Protein AF-A0A2G1YRC7-F1 (afdb_monomer)

Solvent-accessible surface area (backbone atoms only — not comparable to full-atom values): 5429 Å² total; per-residue (Å²): 144,71,70,73,66,58,58,57,58,55,55,55,56,55,58,58,53,53,60,52,52,54,52,53,53,50,52,53,51,52,54,49,50,49,50,49,54,57,56,73,67,48,58,88,80,44,89,84,55,61,59,70,60,50,50,53,52,43,54,55,49,34,74,78,41,75,86,42,65,68,60,50,52,53,45,54,52,49,52,52,50,52,53,50,54,55,51,58,68,72,76,111

Mean predicted aligned error: 11.84 Å

Structure (mmCIF, N/CA/C/O backbone):
data_AF-A0A2G1YRC7-F1
#
_entry.id   AF-A0A2G1YRC7-F1
#
loop_
_atom_site.group_PDB
_atom_site.id
_atom_site.type_symbol
_atom_site.label_atom_id
_atom_site.label_alt_id
_atom_site.label_comp_id
_atom_site.label_asym_id
_atom_site.label_entity_id
_atom_site.label_seq_id
_atom_site.pdbx_PDB_ins_code
_atom_site.Cartn_x
_atom_site.Cartn_y
_atom_site.Cartn_z
_atom_site.occupancy
_atom_site.B_iso_or_equiv
_atom_site.auth_seq_id
_atom_site.auth_comp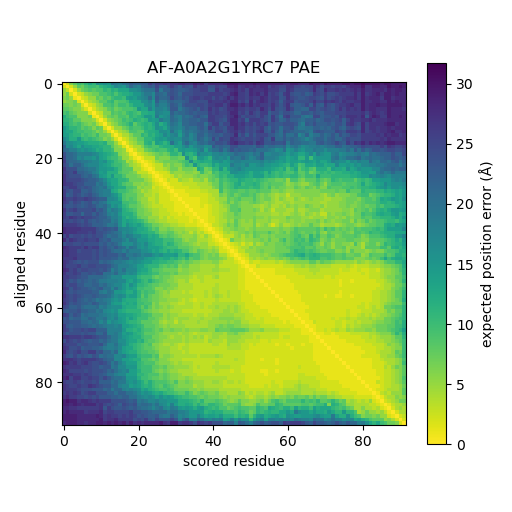_id
_atom_site.auth_asym_id
_atom_site.auth_atom_id
_atom_site.pdbx_PDB_model_num
ATOM 1 N N . MET A 1 1 ? 24.904 -7.737 -54.967 1.00 52.69 1 MET A N 1
ATOM 2 C CA . MET A 1 1 ? 25.137 -7.145 -53.629 1.00 52.69 1 MET A CA 1
ATOM 3 C C . MET A 1 1 ? 23.876 -6.447 -53.098 1.00 52.69 1 MET A C 1
ATOM 5 O O . MET A 1 1 ? 23.802 -5.231 -53.121 1.00 52.69 1 MET A O 1
ATOM 9 N N . ARG A 1 2 ? 22.842 -7.190 -52.673 1.00 51.66 2 ARG A N 1
ATOM 10 C CA . ARG A 1 2 ? 21.593 -6.609 -52.111 1.00 51.66 2 ARG A CA 1
ATOM 11 C C . ARG A 1 2 ? 21.118 -7.278 -50.811 1.00 51.66 2 ARG A C 1
ATOM 13 O O . ARG A 1 2 ? 20.282 -6.725 -50.115 1.00 51.66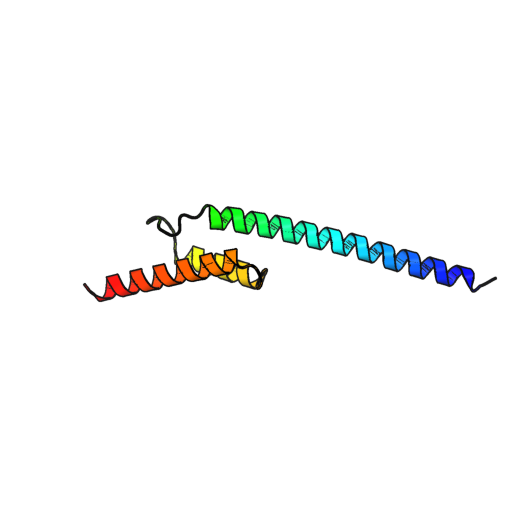 2 ARG A O 1
ATOM 20 N N . ILE A 1 3 ? 21.689 -8.432 -50.461 1.00 52.84 3 ILE A N 1
ATOM 21 C CA . ILE A 1 3 ? 21.249 -9.260 -49.3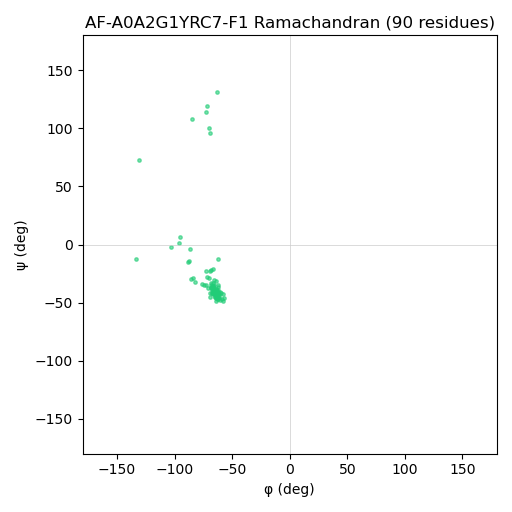24 1.00 52.84 3 ILE A CA 1
ATOM 22 C C . ILE A 1 3 ? 21.876 -8.784 -47.997 1.00 52.84 3 ILE A C 1
ATOM 24 O O . ILE A 1 3 ? 21.252 -8.873 -46.948 1.00 52.84 3 ILE A O 1
ATOM 28 N N . ILE A 1 4 ? 23.070 -8.182 -48.041 1.00 55.66 4 ILE A N 1
ATOM 29 C CA . ILE A 1 4 ? 23.804 -7.721 -46.844 1.00 55.66 4 ILE A CA 1
ATOM 30 C C . ILE A 1 4 ? 23.119 -6.508 -46.182 1.00 55.66 4 ILE A C 1
ATOM 32 O O . ILE A 1 4 ? 23.179 -6.343 -44.967 1.00 55.66 4 ILE A O 1
ATOM 36 N N . PHE A 1 5 ? 22.407 -5.688 -46.960 1.00 51.78 5 PHE A N 1
ATOM 37 C CA . PHE A 1 5 ? 21.750 -4.473 -46.461 1.00 51.78 5 PHE A CA 1
ATOM 38 C C . PHE A 1 5 ? 20.524 -4.757 -45.577 1.00 51.78 5 PHE A C 1
ATOM 40 O O . PHE A 1 5 ? 20.208 -3.969 -44.691 1.00 51.78 5 PHE A O 1
ATOM 47 N N . ILE A 1 6 ? 19.849 -5.892 -45.788 1.00 54.41 6 ILE A N 1
ATOM 48 C CA . ILE A 1 6 ? 18.632 -6.256 -45.044 1.00 54.41 6 ILE A CA 1
ATOM 49 C C . ILE A 1 6 ? 18.983 -6.738 -43.627 1.00 54.41 6 ILE A C 1
ATOM 51 O O . ILE A 1 6 ? 18.265 -6.429 -42.680 1.00 54.41 6 ILE A O 1
ATOM 55 N N . LEU A 1 7 ? 20.125 -7.417 -43.459 1.00 51.72 7 LEU A N 1
ATOM 56 C CA . LEU A 1 7 ? 20.589 -7.900 -42.153 1.00 51.72 7 LEU A CA 1
ATOM 57 C C . LEU A 1 7 ? 20.935 -6.755 -41.189 1.00 51.72 7 LEU A C 1
ATOM 59 O O . LEU A 1 7 ? 20.621 -6.834 -40.005 1.00 51.72 7 LEU A O 1
ATOM 63 N N . LEU A 1 8 ? 21.529 -5.664 -41.679 1.00 53.34 8 LEU A N 1
ATOM 64 C CA . LEU A 1 8 ? 21.887 -4.521 -40.829 1.00 53.34 8 LEU A CA 1
ATOM 65 C C . LEU A 1 8 ? 20.657 -3.791 -40.262 1.00 53.34 8 LEU A C 1
ATOM 67 O O . LEU A 1 8 ? 20.673 -3.384 -39.103 1.00 53.34 8 LEU A O 1
ATOM 71 N N . LEU A 1 9 ? 19.567 -3.689 -41.029 1.00 52.59 9 LEU A N 1
ATOM 72 C CA . LEU A 1 9 ? 18.340 -3.017 -40.582 1.00 52.59 9 LEU A CA 1
ATOM 73 C C . LEU A 1 9 ? 17.625 -3.772 -39.453 1.00 52.59 9 LEU A C 1
ATOM 75 O O . LEU A 1 9 ? 17.081 -3.146 -38.543 1.00 52.59 9 LEU A O 1
ATOM 79 N N . THR A 1 10 ? 17.662 -5.108 -39.457 1.00 52.16 10 THR A N 1
ATOM 80 C CA . THR A 1 10 ? 17.049 -5.907 -38.386 1.00 52.16 10 THR A CA 1
ATOM 81 C C . THR A 1 10 ? 17.842 -5.844 -37.081 1.00 52.16 10 THR A C 1
ATOM 83 O O . THR A 1 10 ? 17.240 -5.803 -36.010 1.00 52.16 10 THR A O 1
ATOM 86 N N . PHE A 1 11 ? 19.178 -5.765 -37.142 1.00 51.28 11 PHE A N 1
ATOM 87 C CA . PHE A 1 11 ? 20.006 -5.624 -35.936 1.00 51.28 11 PHE A CA 1
ATOM 88 C C . PHE A 1 11 ? 19.786 -4.279 -35.228 1.00 51.28 11 PHE A C 1
ATOM 90 O O . PHE A 1 11 ? 19.693 -4.246 -34.000 1.00 51.28 11 PHE A O 1
ATOM 97 N N . SER A 1 12 ? 19.628 -3.181 -35.976 1.00 52.31 12 SER A N 1
ATOM 98 C CA . SER A 1 12 ? 19.322 -1.868 -35.390 1.00 52.31 12 SER A CA 1
ATOM 99 C C . SER A 1 12 ? 17.939 -1.820 -34.730 1.00 52.31 12 SER A C 1
ATOM 101 O O . SER A 1 12 ? 17.780 -1.183 -33.688 1.00 52.31 12 SER A O 1
ATOM 103 N N . PHE A 1 13 ? 16.950 -2.525 -35.288 1.00 51.16 13 PHE A N 1
ATOM 104 C CA . PHE A 1 13 ? 15.595 -2.572 -34.730 1.00 51.16 13 PHE A CA 1
ATOM 105 C C . PHE A 1 13 ? 15.537 -3.332 -33.393 1.00 51.16 13 PHE A C 1
ATOM 107 O O . PHE A 1 13 ? 14.836 -2.918 -32.471 1.00 51.16 13 PHE A O 1
ATOM 114 N N . ILE A 1 14 ? 16.322 -4.407 -33.252 1.00 53.94 14 ILE A N 1
ATOM 115 C CA . ILE A 1 14 ? 16.426 -5.178 -32.002 1.00 53.94 14 ILE A CA 1
ATOM 116 C C . ILE A 1 14 ? 17.088 -4.339 -30.895 1.00 53.94 14 ILE A C 1
ATOM 118 O O . ILE A 1 14 ? 16.595 -4.319 -29.768 1.00 53.94 14 ILE A O 1
ATOM 122 N N . TYR A 1 15 ? 18.148 -3.591 -31.220 1.00 52.00 15 TYR A N 1
ATOM 123 C CA . TYR A 1 15 ? 18.877 -2.760 -30.250 1.00 52.00 15 TYR A CA 1
ATOM 124 C C . TYR A 1 15 ? 18.078 -1.554 -29.729 1.00 52.00 15 TYR A C 1
ATOM 126 O O . TYR A 1 15 ? 18.229 -1.157 -28.572 1.00 52.00 15 TYR A O 1
ATOM 134 N N . ALA A 1 16 ? 17.217 -0.959 -30.560 1.00 52.72 16 ALA A N 1
ATOM 135 C CA . ALA A 1 16 ? 16.348 0.134 -30.123 1.00 52.72 16 ALA A CA 1
ATOM 136 C C . ALA A 1 16 ? 15.302 -0.340 -29.095 1.00 52.72 16 ALA A C 1
ATOM 138 O O . ALA A 1 16 ? 14.987 0.380 -28.146 1.00 52.72 16 ALA A O 1
ATOM 139 N N . ASN A 1 17 ? 14.802 -1.570 -29.249 1.00 51.34 17 ASN A N 1
ATOM 140 C CA . ASN A 1 17 ? 13.738 -2.114 -28.410 1.00 51.34 17 ASN A CA 1
ATOM 141 C C . ASN A 1 17 ? 14.229 -2.508 -27.001 1.00 51.34 17 ASN A C 1
ATOM 143 O O . ASN A 1 17 ? 13.514 -2.311 -26.019 1.00 51.34 17 ASN A O 1
ATOM 147 N N . SER A 1 18 ? 15.464 -3.007 -26.870 1.00 55.66 18 SER A N 1
ATOM 148 C CA . SER A 1 18 ? 16.048 -3.370 -25.569 1.00 55.66 18 SER A CA 1
ATOM 149 C C . SER A 1 18 ? 16.263 -2.157 -24.655 1.00 55.66 18 SER A C 1
ATOM 151 O O . SER A 1 18 ? 15.897 -2.202 -23.482 1.00 55.66 18 SER A O 1
ATOM 153 N N . ASN A 1 19 ? 16.744 -1.033 -25.198 1.00 57.38 19 ASN A N 1
ATOM 154 C CA . ASN A 1 19 ? 16.989 0.180 -24.406 1.00 57.38 19 ASN A CA 1
ATOM 155 C C . ASN A 1 19 ? 15.696 0.816 -23.856 1.00 57.38 19 ASN A C 1
ATOM 157 O O . ASN A 1 19 ? 15.709 1.380 -22.760 1.00 57.38 19 ASN A O 1
ATOM 161 N N . MET A 1 20 ? 14.572 0.721 -24.581 1.00 57.47 20 MET A N 1
ATOM 162 C CA . MET A 1 20 ? 13.268 1.180 -24.076 1.00 57.47 20 MET A CA 1
ATOM 163 C C . MET A 1 20 ? 12.728 0.277 -22.962 1.00 57.47 20 MET A C 1
ATOM 165 O O . MET A 1 20 ? 12.152 0.782 -21.995 1.00 57.47 20 MET A O 1
ATOM 169 N N . LEU A 1 21 ? 12.944 -1.039 -23.060 1.00 58.97 21 LEU A N 1
ATOM 170 C CA . LEU A 1 21 ? 12.501 -1.997 -22.046 1.00 58.97 21 LEU A CA 1
ATOM 171 C C . LEU A 1 21 ? 13.217 -1.771 -20.703 1.00 58.97 21 LEU A C 1
ATOM 173 O O . LEU A 1 21 ? 12.581 -1.760 -19.646 1.00 58.97 21 LEU A O 1
ATOM 177 N N . ASP A 1 22 ? 14.526 -1.514 -20.748 1.00 60.94 22 ASP A N 1
ATOM 178 C CA . ASP A 1 22 ? 15.341 -1.247 -19.559 1.00 60.94 22 ASP A CA 1
ATOM 179 C C . ASP A 1 22 ? 14.964 0.074 -18.865 1.00 60.94 22 ASP A C 1
ATOM 181 O O . ASP A 1 22 ? 14.967 0.169 -17.630 1.00 60.94 22 ASP A O 1
ATOM 185 N N . ALA A 1 23 ? 14.607 1.105 -19.639 1.00 63.22 23 ALA A N 1
ATOM 186 C CA . ALA A 1 23 ? 14.165 2.396 -19.113 1.00 63.22 23 ALA A CA 1
ATOM 187 C C . ALA A 1 23 ? 12.787 2.306 -18.427 1.00 63.22 23 ALA A C 1
ATOM 189 O O . ALA A 1 23 ? 12.598 2.850 -17.330 1.00 63.22 23 ALA A O 1
ATOM 190 N N . ASP A 1 24 ? 11.845 1.567 -19.019 1.00 64.94 24 ASP A N 1
ATOM 191 C CA . ASP A 1 24 ? 10.523 1.318 -18.433 1.00 64.94 24 ASP A CA 1
ATOM 192 C C . ASP A 1 24 ? 10.638 0.502 -17.132 1.00 64.94 24 ASP A C 1
ATOM 194 O O . ASP A 1 24 ? 10.031 0.835 -16.108 1.00 64.94 24 ASP A O 1
ATOM 198 N N . GLN A 1 25 ? 11.513 -0.508 -17.110 1.00 69.00 25 GLN A N 1
ATOM 199 C CA . GLN A 1 25 ? 11.734 -1.324 -15.919 1.00 69.00 25 GLN A CA 1
ATOM 200 C C . GLN A 1 25 ? 12.400 -0.538 -14.775 1.00 69.00 25 GLN A C 1
ATOM 202 O O . GLN A 1 25 ? 12.022 -0.709 -13.610 1.00 69.00 25 GLN A O 1
ATOM 207 N N . LYS A 1 26 ? 13.359 0.351 -15.072 1.00 71.44 26 LYS A N 1
ATOM 208 C CA . LYS A 1 26 ? 13.967 1.245 -14.066 1.00 71.44 26 LYS A CA 1
ATOM 209 C C . LYS A 1 26 ? 12.945 2.210 -13.468 1.00 71.44 26 LYS A C 1
ATOM 211 O O . LYS A 1 26 ? 12.904 2.364 -12.247 1.00 71.44 26 LYS A O 1
ATOM 216 N N . THR A 1 27 ? 12.088 2.795 -14.300 1.00 75.50 27 THR A N 1
ATOM 217 C CA . THR A 1 27 ? 11.037 3.725 -13.858 1.00 75.50 27 THR A CA 1
ATOM 218 C C . THR A 1 27 ? 10.021 3.028 -12.954 1.00 75.50 27 THR A C 1
ATOM 220 O O . THR A 1 27 ? 9.717 3.510 -11.862 1.00 75.50 27 THR A O 1
ATOM 223 N N . LYS A 1 28 ? 9.565 1.830 -13.344 1.00 73.62 28 LYS A N 1
ATOM 224 C CA . LYS A 1 28 ? 8.663 1.004 -12.527 1.00 73.62 28 LYS A CA 1
ATOM 225 C C . LYS A 1 28 ? 9.272 0.634 -11.175 1.00 73.62 28 LYS A C 1
ATOM 227 O O . LYS A 1 28 ? 8.583 0.716 -10.161 1.00 73.62 28 LYS A O 1
ATOM 232 N N . LYS A 1 29 ? 10.562 0.278 -11.134 1.00 76.62 29 LYS A N 1
ATOM 233 C CA . LYS A 1 29 ? 11.274 -0.023 -9.878 1.00 76.62 29 LYS A CA 1
ATOM 234 C C . LYS A 1 29 ? 11.395 1.198 -8.964 1.00 76.62 29 LYS A C 1
ATOM 236 O O . LYS A 1 29 ? 11.204 1.061 -7.759 1.00 76.62 29 LYS A O 1
ATOM 241 N N . ALA A 1 30 ? 11.694 2.376 -9.513 1.00 79.56 30 ALA A N 1
ATOM 242 C CA . ALA A 1 30 ? 11.780 3.610 -8.732 1.00 79.56 30 ALA A CA 1
ATOM 243 C C . ALA A 1 30 ? 10.425 3.970 -8.101 1.00 79.56 30 ALA A C 1
ATOM 245 O O . ALA A 1 30 ? 10.353 4.212 -6.898 1.00 79.56 30 ALA A O 1
ATOM 246 N N . PHE A 1 31 ? 9.347 3.896 -8.885 1.00 81.62 31 PHE A N 1
ATOM 247 C CA . PHE A 1 31 ? 7.992 4.159 -8.402 1.00 81.62 31 PHE A CA 1
ATOM 248 C C . PHE A 1 31 ? 7.527 3.123 -7.363 1.00 81.62 31 PHE A C 1
ATOM 250 O O . PHE A 1 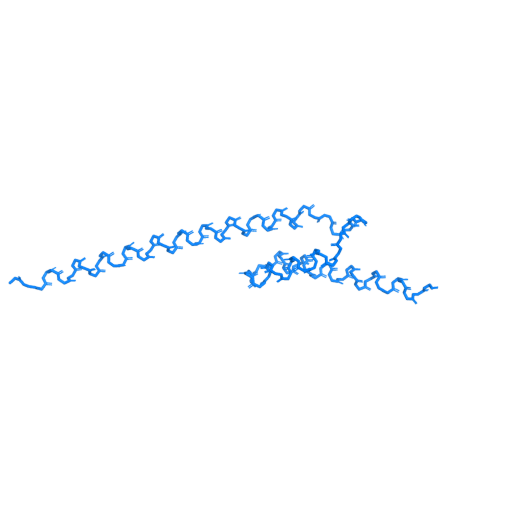31 ? 6.921 3.480 -6.355 1.00 81.62 31 PHE A O 1
ATOM 257 N N . LEU A 1 32 ? 7.859 1.840 -7.548 1.00 79.00 32 LEU A N 1
ATOM 258 C CA . LEU A 1 32 ? 7.577 0.804 -6.551 1.00 79.00 32 LEU A CA 1
ATOM 259 C C . LEU A 1 32 ? 8.318 1.061 -5.232 1.00 79.00 32 LEU A C 1
ATOM 261 O O . LEU A 1 32 ? 7.741 0.921 -4.157 1.00 79.00 32 LEU A O 1
ATOM 265 N N . LYS A 1 33 ? 9.581 1.492 -5.302 1.00 82.12 33 LYS A N 1
ATOM 266 C CA . LYS A 1 33 ? 10.371 1.854 -4.120 1.00 82.12 33 LYS A CA 1
ATOM 267 C C . LYS A 1 33 ? 9.780 3.062 -3.390 1.00 82.12 33 LYS A C 1
ATOM 269 O O . LYS A 1 33 ? 9.784 3.094 -2.160 1.00 82.12 33 LYS A O 1
ATOM 274 N N . GLU A 1 34 ? 9.267 4.041 -4.125 1.00 83.19 34 GLU A N 1
ATOM 275 C CA . GLU A 1 34 ? 8.563 5.187 -3.549 1.00 83.19 34 GLU A CA 1
ATOM 276 C C . GLU A 1 34 ? 7.273 4.749 -2.848 1.00 83.19 34 GLU A C 1
ATOM 278 O O . GLU A 1 34 ? 7.053 5.115 -1.695 1.00 83.19 34 GLU A O 1
ATOM 283 N N . LEU A 1 35 ? 6.477 3.883 -3.483 1.00 82.00 35 LEU A N 1
ATOM 284 C CA . LEU A 1 35 ? 5.289 3.278 -2.877 1.00 82.00 35 LEU A CA 1
ATOM 285 C C . LEU A 1 35 ? 5.633 2.514 -1.599 1.00 82.00 35 LEU A C 1
ATOM 287 O O . LEU A 1 35 ? 5.007 2.738 -0.567 1.00 82.00 35 LEU A O 1
ATOM 291 N N . HIS A 1 36 ? 6.657 1.658 -1.635 1.00 79.94 36 HIS A N 1
ATOM 292 C CA . HIS A 1 36 ? 7.144 0.971 -0.441 1.00 79.94 36 HIS A CA 1
ATOM 293 C C . HIS A 1 36 ? 7.569 1.967 0.625 1.00 79.94 36 HIS A C 1
ATOM 295 O O . HIS A 1 36 ? 7.206 1.795 1.773 1.00 79.94 36 HIS A O 1
ATOM 301 N N . THR A 1 37 ? 8.271 3.040 0.276 1.00 82.44 37 THR A N 1
ATOM 302 C CA . THR A 1 37 ? 8.686 4.051 1.256 1.00 82.44 37 THR A CA 1
ATOM 303 C C . THR A 1 37 ? 7.486 4.780 1.857 1.00 82.44 37 THR A C 1
ATOM 305 O O . THR A 1 37 ? 7.473 5.032 3.058 1.00 82.44 37 THR A O 1
ATOM 308 N N . LYS A 1 38 ? 6.471 5.098 1.047 1.00 80.88 38 LYS A N 1
ATOM 309 C CA . LYS A 1 38 ? 5.236 5.739 1.498 1.00 80.88 38 LYS A CA 1
ATOM 310 C C . LYS A 1 38 ? 4.476 4.829 2.459 1.00 80.88 38 LYS A C 1
ATOM 312 O O . LYS A 1 38 ? 4.114 5.281 3.533 1.00 80.88 38 LYS A O 1
ATOM 317 N N . PHE A 1 39 ? 4.275 3.562 2.107 1.00 80.50 39 PHE A N 1
ATOM 318 C CA . PHE A 1 39 ? 3.449 2.644 2.893 1.00 80.50 39 PHE A CA 1
ATOM 319 C C . PHE A 1 39 ? 4.189 1.944 4.040 1.00 80.50 39 PHE A C 1
ATOM 321 O O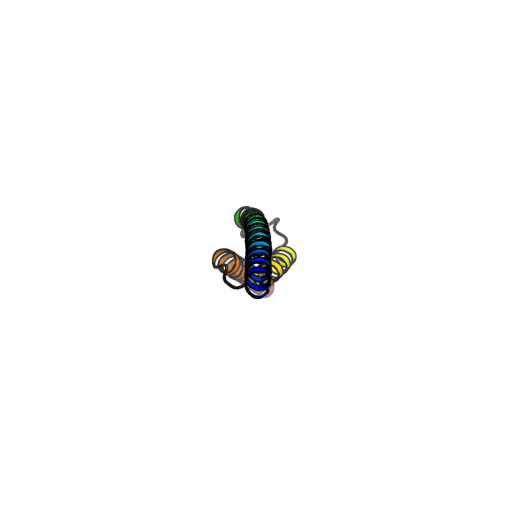 . PHE A 1 39 ? 3.576 1.690 5.064 1.00 80.50 39 PHE A O 1
ATOM 328 N N . LEU A 1 40 ? 5.497 1.691 3.935 1.00 75.69 40 LEU A N 1
ATOM 329 C CA . LEU A 1 40 ? 6.298 1.139 5.042 1.00 75.69 40 LEU A CA 1
ATOM 330 C C . LEU A 1 40 ? 6.549 2.162 6.155 1.00 75.69 40 LEU A C 1
ATOM 332 O O . LEU A 1 40 ? 6.851 1.774 7.276 1.00 75.69 40 LEU A O 1
ATOM 336 N N . LYS A 1 41 ? 6.469 3.463 5.849 1.00 77.69 41 LYS A N 1
ATOM 337 C CA . LYS A 1 41 ? 6.548 4.533 6.855 1.00 77.69 41 LYS A CA 1
ATOM 338 C C . LYS A 1 41 ? 5.196 4.871 7.471 1.00 77.69 41 LYS A C 1
ATOM 340 O O . LYS A 1 41 ? 5.159 5.593 8.463 1.00 77.69 41 LYS A O 1
ATOM 345 N N . VAL A 1 42 ? 4.101 4.412 6.868 1.00 75.56 42 VAL A N 1
ATOM 346 C CA . VAL A 1 42 ? 2.775 4.586 7.448 1.00 75.56 42 VAL A CA 1
ATOM 347 C C . VAL A 1 42 ? 2.679 3.644 8.636 1.00 75.56 42 VAL A C 1
ATOM 349 O O . VAL A 1 42 ? 2.686 2.427 8.478 1.00 75.56 42 VAL A O 1
ATOM 352 N N . ASP A 1 43 ? 2.583 4.222 9.827 1.00 77.56 43 ASP A N 1
ATOM 353 C CA . ASP A 1 43 ? 2.163 3.476 11.000 1.00 77.56 43 ASP A CA 1
ATOM 354 C C . ASP A 1 43 ? 0.675 3.139 10.847 1.00 77.56 43 ASP A C 1
ATOM 356 O O . ASP A 1 43 ? -0.207 3.977 11.061 1.00 77.56 43 ASP A O 1
ATOM 360 N N . VAL A 1 44 ? 0.408 1.895 10.445 1.00 76.06 44 VAL A N 1
ATOM 361 C CA . VAL A 1 44 ? -0.939 1.357 10.223 1.00 76.06 44 VAL A CA 1
ATOM 362 C C . VAL A 1 44 ? -1.764 1.345 11.512 1.00 76.06 44 VAL A C 1
ATOM 364 O O . VAL A 1 44 ? -2.981 1.213 11.432 1.00 76.06 44 VAL A O 1
ATOM 367 N N . HIS A 1 45 ? -1.168 1.551 12.690 1.00 75.19 45 HIS A N 1
ATOM 368 C CA . HIS A 1 45 ? -1.868 1.664 13.972 1.00 75.19 45 HIS A CA 1
ATOM 369 C C . HIS A 1 45 ? -1.998 3.102 14.489 1.00 75.19 45 HIS A C 1
ATOM 371 O O . HIS A 1 45 ? -2.663 3.324 15.504 1.00 75.19 45 HIS A O 1
ATOM 377 N N . SER A 1 46 ? -1.444 4.090 13.782 1.00 79.62 46 SER A N 1
ATOM 378 C CA . SER A 1 46 ? -1.556 5.492 14.183 1.00 79.62 46 SER A CA 1
ATOM 379 C C . SER A 1 46 ? -3.013 5.958 14.167 1.00 79.62 46 SER A C 1
ATOM 381 O O . SER A 1 46 ? -3.739 5.772 13.187 1.00 79.62 46 SER A O 1
ATOM 383 N N . LYS A 1 47 ? -3.455 6.608 15.247 1.00 75.25 47 LYS A N 1
ATOM 384 C CA . LYS A 1 47 ? -4.800 7.202 15.339 1.00 75.25 47 LYS A CA 1
ATOM 385 C C . LYS A 1 47 ? -5.006 8.376 14.378 1.00 75.25 47 LYS A C 1
ATOM 387 O O . LYS A 1 47 ? -6.144 8.692 14.066 1.00 75.25 47 LYS A O 1
ATOM 392 N N . GLU A 1 48 ? -3.924 8.992 13.910 1.00 80.75 48 GLU A N 1
ATOM 393 C CA . GLU A 1 48 ? -3.952 10.115 12.962 1.00 80.75 48 GLU A CA 1
ATOM 394 C C . GLU A 1 48 ? -3.985 9.650 11.498 1.00 80.75 48 GLU A C 1
ATOM 396 O O . GLU A 1 48 ? -4.074 10.464 10.579 1.00 80.75 48 GLU A O 1
ATOM 401 N N . LEU A 1 49 ? -3.901 8.337 11.261 1.00 82.62 49 LEU A N 1
ATOM 402 C CA . LEU A 1 49 ? -3.963 7.782 9.921 1.00 82.62 49 LEU A CA 1
ATOM 403 C C . LEU A 1 49 ? -5.387 7.874 9.363 1.00 82.62 49 LEU A C 1
ATOM 405 O O . LEU A 1 49 ? -6.305 7.228 9.863 1.00 82.62 49 LEU A O 1
ATOM 409 N N . ASP A 1 50 ? -5.535 8.598 8.257 1.00 88.06 50 ASP A N 1
ATOM 410 C CA . ASP A 1 50 ? -6.730 8.544 7.417 1.00 88.06 50 ASP A CA 1
ATOM 411 C C . ASP A 1 50 ? -6.805 7.177 6.713 1.00 88.06 50 ASP A C 1
ATOM 413 O O . ASP A 1 50 ? -6.160 6.938 5.683 1.00 88.06 50 ASP A O 1
ATOM 417 N N . LEU A 1 51 ? -7.564 6.256 7.314 1.00 86.81 51 LEU A N 1
ATOM 418 C CA . LEU A 1 51 ? -7.689 4.874 6.855 1.00 86.81 51 LEU A CA 1
ATOM 419 C C . LEU A 1 51 ? -8.325 4.764 5.474 1.00 86.81 51 LEU A C 1
ATOM 421 O O . LEU A 1 51 ? -7.846 3.988 4.648 1.00 86.81 51 LEU A O 1
ATOM 425 N N . ASP A 1 52 ? -9.372 5.537 5.195 1.00 89.00 52 ASP A N 1
ATOM 426 C CA . ASP A 1 52 ? -10.060 5.474 3.906 1.00 89.00 52 ASP A CA 1
ATOM 427 C C . ASP A 1 52 ? -9.139 5.933 2.773 1.00 89.00 52 ASP A C 1
ATOM 429 O O . ASP A 1 52 ? -9.067 5.292 1.716 1.00 89.00 52 ASP A O 1
ATOM 433 N N . LYS A 1 53 ? -8.368 7.003 3.004 1.00 89.44 53 LYS A N 1
ATOM 434 C CA . LYS A 1 53 ? -7.357 7.463 2.051 1.00 89.44 53 LYS A CA 1
ATOM 435 C C . LYS A 1 53 ? -6.233 6.444 1.880 1.00 89.44 53 LYS A C 1
ATOM 437 O O . LYS A 1 53 ? -5.860 6.149 0.744 1.00 89.44 53 LYS A O 1
ATOM 442 N N . ALA A 1 54 ? -5.718 5.871 2.969 1.00 89.00 54 ALA A N 1
ATOM 443 C CA . ALA A 1 54 ? -4.659 4.865 2.911 1.00 89.00 54 ALA A CA 1
ATOM 444 C C . ALA A 1 54 ? -5.096 3.608 2.135 1.00 89.00 54 ALA A C 1
ATOM 446 O O . ALA A 1 54 ? -4.363 3.149 1.257 1.00 89.00 54 ALA A O 1
ATOM 447 N N . ILE A 1 55 ? -6.314 3.110 2.385 1.00 90.88 55 ILE A N 1
ATOM 448 C CA . ILE A 1 55 ? -6.920 1.971 1.673 1.00 90.88 55 ILE A CA 1
ATOM 449 C C . ILE A 1 55 ? -7.109 2.291 0.185 1.00 90.88 55 ILE A C 1
ATOM 451 O O . ILE A 1 55 ? -6.829 1.469 -0.693 1.00 90.88 55 ILE A O 1
ATOM 455 N N . LYS A 1 56 ? -7.570 3.501 -0.144 1.00 92.25 56 LYS A N 1
ATOM 456 C CA . LYS A 1 56 ? -7.728 3.918 -1.541 1.00 92.25 56 LYS A CA 1
ATOM 457 C C . LYS A 1 56 ? -6.383 3.960 -2.267 1.00 92.25 56 LYS A C 1
ATOM 459 O O . LYS A 1 56 ? -6.271 3.422 -3.374 1.00 92.25 56 LYS A O 1
ATOM 464 N N . ASP A 1 57 ? -5.371 4.556 -1.643 1.00 90.12 57 ASP A N 1
ATOM 465 C CA . ASP A 1 57 ? -4.037 4.687 -2.219 1.00 90.12 57 ASP A CA 1
ATOM 466 C C . ASP A 1 57 ? -3.372 3.307 -2.407 1.00 90.12 57 ASP A C 1
ATOM 468 O O . ASP A 1 57 ? -2.800 3.045 -3.470 1.00 90.12 57 ASP A O 1
ATOM 472 N N . ILE A 1 58 ? -3.472 2.393 -1.428 1.00 90.12 58 ILE A N 1
ATOM 473 C CA . ILE A 1 58 ? -2.850 1.059 -1.530 1.00 90.12 58 ILE A CA 1
ATOM 474 C C . ILE A 1 58 ? -3.535 0.203 -2.601 1.00 90.12 58 ILE A C 1
ATOM 476 O O . ILE A 1 58 ? -2.858 -0.468 -3.382 1.00 90.12 58 ILE A O 1
ATOM 480 N N . LYS A 1 59 ? -4.862 0.302 -2.752 1.00 91.25 59 LYS A N 1
ATOM 481 C CA . LYS A 1 59 ? -5.592 -0.375 -3.837 1.00 91.25 59 LYS A CA 1
ATOM 482 C C . LYS A 1 59 ? -5.169 0.127 -5.212 1.00 91.25 59 LYS A C 1
ATOM 484 O O . LYS A 1 59 ? -5.025 -0.669 -6.142 1.00 91.25 59 LYS A O 1
ATOM 489 N N . GLN A 1 60 ? -4.938 1.431 -5.367 1.00 90.31 60 GLN A N 1
ATOM 490 C CA . GLN A 1 60 ? -4.391 1.981 -6.611 1.00 90.31 60 GLN A CA 1
ATOM 491 C C . GLN A 1 60 ? -2.965 1.483 -6.877 1.00 90.31 60 GLN A C 1
ATOM 493 O O . GLN A 1 60 ? -2.641 1.149 -8.018 1.00 90.31 60 GLN A O 1
ATOM 498 N N . ALA A 1 61 ? -2.134 1.383 -5.839 1.00 88.00 61 ALA A N 1
ATOM 499 C CA . ALA A 1 61 ? -0.791 0.825 -5.945 1.00 88.00 61 ALA A CA 1
ATOM 500 C C . ALA A 1 61 ? -0.820 -0.647 -6.393 1.00 88.00 61 ALA A C 1
ATOM 502 O O . ALA A 1 61 ? -0.136 -1.006 -7.351 1.00 88.00 61 ALA A O 1
ATOM 503 N N . ARG A 1 62 ? -1.684 -1.476 -5.795 1.00 90.81 62 ARG A N 1
ATOM 504 C CA . ARG A 1 62 ? -1.862 -2.890 -6.167 1.00 90.81 62 ARG A CA 1
ATOM 505 C C . ARG A 1 62 ? -2.390 -3.086 -7.586 1.00 90.81 62 ARG A C 1
ATOM 507 O O . ARG A 1 62 ? -2.013 -4.053 -8.234 1.00 90.81 62 ARG A O 1
ATOM 514 N N . LYS A 1 63 ? -3.203 -2.166 -8.118 1.00 89.69 63 LYS A N 1
ATOM 515 C CA . LYS A 1 63 ? -3.596 -2.209 -9.542 1.00 89.69 63 LYS A CA 1
ATOM 516 C C . LYS A 1 63 ? -2.394 -2.066 -10.479 1.00 89.69 63 LYS A C 1
ATOM 518 O O . LYS A 1 63 ? -2.382 -2.676 -11.541 1.00 89.69 63 LYS A O 1
ATOM 523 N N . LYS A 1 64 ? -1.394 -1.266 -10.092 1.00 86.44 64 LYS A N 1
ATOM 524 C CA . LYS A 1 64 ? -0.157 -1.068 -10.867 1.00 86.44 64 LYS A CA 1
ATOM 525 C C . LYS A 1 64 ? 0.870 -2.182 -10.624 1.00 86.44 64 LYS A C 1
ATOM 527 O O . LYS A 1 64 ? 1.604 -2.530 -11.543 1.00 86.44 64 LYS A O 1
ATOM 532 N N . PHE A 1 65 ? 0.902 -2.743 -9.414 1.00 85.81 65 PHE A N 1
ATOM 533 C CA . PHE A 1 65 ? 1.834 -3.795 -8.991 1.00 85.81 65 PHE A CA 1
ATOM 534 C C . PHE A 1 65 ? 1.079 -4.949 -8.310 1.00 85.81 65 PHE A C 1
ATOM 536 O O . PHE A 1 65 ? 1.146 -5.101 -7.089 1.00 85.81 65 PHE A O 1
ATOM 543 N N . PRO A 1 66 ? 0.337 -5.769 -9.076 1.00 84.94 66 PRO A N 1
ATOM 544 C CA . PRO A 1 66 ? -0.546 -6.794 -8.511 1.00 84.94 66 PRO A CA 1
ATOM 545 C C . PRO A 1 66 ? 0.194 -7.953 -7.831 1.00 84.94 66 PRO A C 1
ATOM 547 O O . PRO A 1 66 ? -0.391 -8.624 -6.984 1.00 84.94 66 PRO A O 1
ATOM 550 N N . LEU A 1 67 ? 1.464 -8.169 -8.190 1.00 88.06 67 LEU A N 1
ATOM 551 C CA . LEU A 1 67 ? 2.321 -9.247 -7.680 1.00 88.06 67 LEU A CA 1
ATOM 552 C C . LEU A 1 67 ? 3.217 -8.814 -6.506 1.00 88.06 67 LEU A C 1
ATOM 554 O O . LEU A 1 67 ? 4.093 -9.570 -6.103 1.00 88.06 67 LEU A O 1
ATOM 558 N N . ASP A 1 68 ? 3.056 -7.596 -5.983 1.00 86.94 68 ASP A N 1
ATOM 559 C CA . ASP A 1 68 ? 3.861 -7.134 -4.851 1.00 86.94 68 ASP A CA 1
ATOM 560 C C . ASP A 1 68 ? 3.255 -7.590 -3.514 1.00 86.94 68 ASP A C 1
ATOM 562 O O . ASP A 1 68 ? 2.225 -7.078 -3.061 1.00 86.94 68 ASP A O 1
ATOM 566 N N . ASP A 1 69 ? 3.915 -8.553 -2.870 1.00 89.12 69 ASP A N 1
ATOM 567 C CA . ASP A 1 69 ? 3.450 -9.144 -1.612 1.00 89.12 69 ASP A CA 1
ATOM 568 C C . ASP A 1 69 ? 3.442 -8.153 -0.442 1.00 89.12 69 ASP A C 1
ATOM 570 O O . ASP A 1 69 ? 2.580 -8.242 0.435 1.00 89.12 69 ASP A O 1
ATOM 574 N N . LYS A 1 70 ? 4.349 -7.167 -0.430 1.00 87.75 70 LYS A N 1
ATOM 57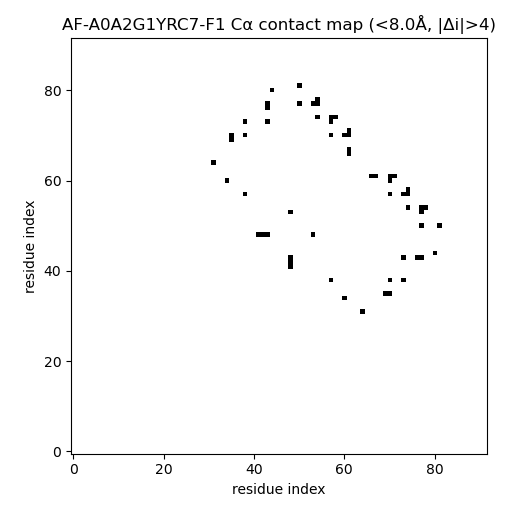5 C CA . LYS A 1 70 ? 4.389 -6.159 0.641 1.00 87.75 70 LYS A CA 1
ATOM 576 C C . LYS A 1 70 ? 3.176 -5.246 0.558 1.00 87.75 70 LYS A C 1
ATOM 578 O O . LYS A 1 70 ? 2.528 -4.999 1.571 1.00 87.75 70 LYS A O 1
ATOM 583 N N . LEU A 1 71 ? 2.833 -4.785 -0.645 1.00 88.94 71 LEU A N 1
ATOM 584 C CA . LEU A 1 71 ? 1.626 -3.985 -0.854 1.00 88.94 71 LEU A CA 1
ATOM 585 C C . LEU A 1 71 ? 0.361 -4.780 -0.510 1.00 88.94 71 LEU A C 1
ATOM 587 O O . LEU A 1 71 ? -0.577 -4.219 0.051 1.00 88.94 71 LEU A O 1
ATOM 591 N N . LYS A 1 72 ? 0.336 -6.085 -0.807 1.00 91.25 72 LYS A N 1
ATOM 592 C CA . LYS A 1 72 ? -0.770 -6.973 -0.421 1.00 91.25 72 LYS A CA 1
ATOM 593 C C . LYS A 1 72 ? -0.908 -7.097 1.098 1.00 91.25 72 LYS A C 1
ATOM 595 O O . LYS A 1 72 ? -2.026 -7.045 1.599 1.00 91.25 72 LYS A O 1
ATOM 600 N N . MET A 1 73 ? 0.198 -7.258 1.819 1.00 91.44 73 MET A N 1
ATOM 601 C CA . MET A 1 73 ? 0.191 -7.351 3.280 1.00 91.44 73 MET A CA 1
ATOM 602 C C . MET A 1 73 ? -0.375 -6.081 3.924 1.00 91.44 73 MET A C 1
ATOM 604 O O . MET A 1 73 ? -1.282 -6.171 4.745 1.00 91.44 73 MET A O 1
ATOM 608 N N . ILE A 1 74 ? 0.088 -4.911 3.480 1.00 89.06 74 ILE A N 1
ATOM 609 C CA . ILE A 1 74 ? -0.365 -3.613 4.000 1.00 89.06 74 ILE A CA 1
ATOM 610 C C . ILE A 1 74 ? -1.855 -3.380 3.703 1.00 89.06 74 ILE A C 1
ATOM 612 O O . ILE A 1 74 ? -2.587 -2.904 4.565 1.00 89.06 74 ILE A O 1
ATOM 616 N N . ASP A 1 75 ? -2.326 -3.752 2.508 1.00 91.88 75 ASP A N 1
ATOM 617 C CA . ASP A 1 75 ? -3.749 -3.686 2.142 1.00 91.88 75 ASP A CA 1
ATOM 618 C C . ASP A 1 75 ? -4.620 -4.528 3.090 1.00 91.88 75 ASP A C 1
ATOM 620 O O . ASP A 1 75 ? -5.614 -4.037 3.622 1.00 91.88 75 ASP A O 1
ATOM 624 N N . MET A 1 76 ? -4.209 -5.769 3.378 1.00 91.88 76 MET A N 1
ATOM 625 C CA . MET A 1 76 ? -4.929 -6.636 4.322 1.00 91.88 76 MET A CA 1
ATOM 626 C C . MET A 1 76 ? -4.966 -6.051 5.738 1.00 91.88 76 MET A C 1
ATOM 628 O O . MET A 1 76 ? -6.002 -6.110 6.399 1.00 91.88 76 MET A O 1
ATOM 632 N N . GLU A 1 77 ? -3.859 -5.480 6.206 1.00 91.06 77 GLU A N 1
ATOM 633 C CA . GLU A 1 77 ? -3.763 -4.914 7.552 1.00 91.06 77 GLU A CA 1
ATOM 634 C C . GLU A 1 77 ? -4.637 -3.662 7.724 1.00 91.06 77 GLU A C 1
ATOM 636 O O . GLU A 1 77 ? -5.358 -3.536 8.719 1.00 91.06 77 GLU A O 1
ATOM 641 N N . LEU A 1 78 ? -4.652 -2.780 6.719 1.00 91.06 78 LEU A N 1
ATOM 642 C CA . LEU A 1 78 ? -5.517 -1.600 6.685 1.00 91.06 78 LEU A CA 1
ATOM 643 C C . LEU A 1 78 ? -7.006 -1.977 6.672 1.00 91.06 78 LEU A C 1
ATOM 645 O O . LEU A 1 78 ? -7.792 -1.411 7.434 1.00 91.06 78 LEU A O 1
ATOM 649 N N . GLU A 1 79 ? -7.398 -2.953 5.849 1.00 91.19 79 GLU A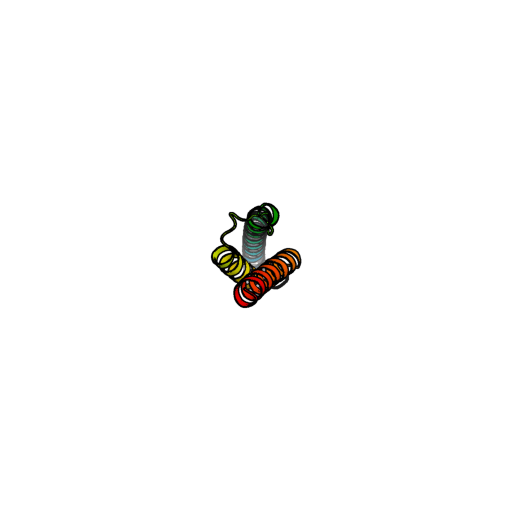 N 1
ATOM 650 C CA . GLU A 1 79 ? -8.783 -3.438 5.787 1.00 91.19 79 GLU A CA 1
ATOM 651 C C . GLU A 1 79 ? -9.214 -4.106 7.098 1.00 91.19 79 GLU A C 1
ATOM 653 O O . GLU A 1 79 ? -10.311 -3.853 7.602 1.00 91.19 79 GLU A O 1
ATOM 658 N N . HIS A 1 80 ? -8.335 -4.904 7.709 1.00 91.31 80 HIS A N 1
ATOM 659 C CA . HIS A 1 80 ? -8.599 -5.498 9.017 1.00 91.31 80 HIS A CA 1
ATOM 660 C C . HIS A 1 80 ? -8.786 -4.424 10.097 1.00 91.31 80 HIS A C 1
ATOM 662 O O . HIS A 1 80 ? -9.711 -4.509 10.909 1.00 91.31 80 HIS A O 1
ATOM 668 N N . ARG A 1 81 ? -7.958 -3.372 10.097 1.00 87.56 81 ARG A N 1
ATOM 669 C CA . ARG A 1 81 ? -8.128 -2.248 11.024 1.00 87.56 81 ARG A CA 1
ATOM 670 C C . ARG A 1 81 ? -9.463 -1.535 10.812 1.00 87.56 81 ARG A C 1
ATOM 672 O O . ARG A 1 81 ? -10.176 -1.314 11.789 1.00 87.56 81 ARG A O 1
ATOM 679 N N . ARG A 1 82 ? -9.833 -1.233 9.566 1.00 89.19 82 ARG A N 1
ATOM 680 C CA . ARG A 1 82 ? -11.127 -0.617 9.240 1.00 89.19 82 ARG A CA 1
ATOM 681 C C . ARG A 1 82 ? -12.301 -1.457 9.747 1.00 89.19 82 ARG A C 1
ATOM 683 O O . ARG A 1 82 ? -13.215 -0.920 10.373 1.00 89.19 82 ARG A O 1
ATOM 690 N N . ALA A 1 83 ? -12.268 -2.769 9.514 1.00 87.62 83 ALA A N 1
ATOM 691 C CA . ALA A 1 83 ? -13.298 -3.684 9.998 1.00 87.62 83 ALA A CA 1
ATOM 692 C C . ALA A 1 83 ? -13.397 -3.674 11.535 1.00 87.62 83 ALA A C 1
ATOM 694 O O . ALA A 1 83 ? -14.496 -3.635 12.088 1.00 87.62 83 ALA A O 1
ATOM 695 N N . ASN A 1 84 ? -12.257 -3.628 12.231 1.00 86.56 84 ASN A N 1
ATOM 696 C CA . ASN A 1 84 ? -12.217 -3.551 13.692 1.00 86.56 84 ASN A CA 1
ATOM 697 C C . ASN A 1 84 ? -12.747 -2.223 14.246 1.00 86.56 84 ASN A C 1
ATOM 699 O O . ASN A 1 84 ? -13.409 -2.224 15.285 1.00 86.56 84 ASN A O 1
ATOM 703 N N . GLU A 1 85 ? -12.475 -1.096 13.585 1.00 82.44 85 GLU A N 1
ATOM 704 C CA . GLU A 1 85 ? -13.038 0.203 13.973 1.00 82.44 85 GLU A CA 1
ATOM 705 C C . GLU A 1 85 ? -14.562 0.227 13.787 1.00 82.44 85 GLU A C 1
ATOM 707 O O . GLU A 1 85 ? -15.278 0.648 14.696 1.00 82.44 85 GLU A O 1
ATOM 712 N N . SER A 1 86 ? -15.067 -0.339 12.686 1.00 78.31 86 SER A N 1
ATOM 713 C CA . SER A 1 86 ? -16.510 -0.490 12.452 1.00 78.31 86 SER A CA 1
ATOM 714 C C . SER A 1 86 ? -17.183 -1.414 13.473 1.00 78.31 86 SER A C 1
ATOM 716 O O . SER A 1 86 ? -18.303 -1.152 13.909 1.00 78.31 86 SER A O 1
ATOM 718 N N . TYR A 1 87 ? -16.523 -2.501 13.878 1.00 77.69 87 TYR A N 1
ATOM 719 C CA . TYR A 1 87 ? -17.064 -3.399 14.899 1.00 77.69 87 TYR A CA 1
ATOM 720 C C . TYR A 1 87 ? -17.115 -2.728 16.276 1.00 7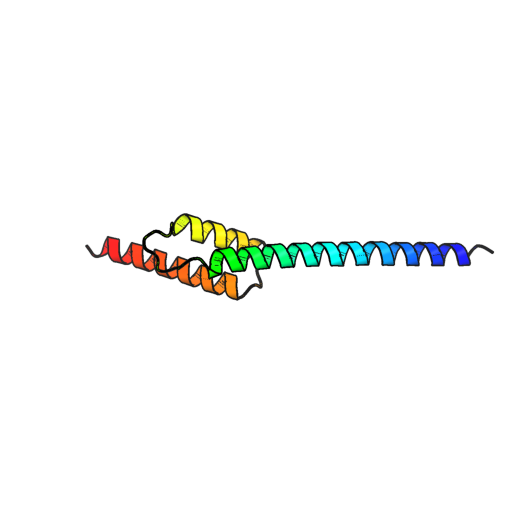7.69 87 TYR A C 1
ATOM 722 O O . TYR A 1 87 ? -18.110 -2.850 16.989 1.00 77.69 87 TYR A O 1
ATOM 730 N N . LYS A 1 88 ? -16.070 -1.974 16.644 1.00 73.31 88 LYS A N 1
ATOM 731 C CA . LYS A 1 88 ? -16.046 -1.214 17.900 1.00 73.31 88 LYS A CA 1
ATOM 732 C C . LYS A 1 88 ? -17.135 -0.146 17.947 1.00 73.31 88 LYS A C 1
ATOM 734 O O . LYS A 1 88 ? -17.738 -0.001 19.000 1.00 73.31 88 LYS A O 1
ATOM 739 N N . SER A 1 89 ? -17.424 0.556 16.849 1.00 69.19 89 SER A N 1
ATOM 740 C CA . SER A 1 89 ? -18.485 1.577 16.842 1.00 69.19 89 SER A CA 1
ATOM 741 C C . SER A 1 89 ? -19.899 1.003 16.961 1.00 69.19 89 SER A C 1
ATOM 743 O O . SER A 1 89 ? -20.795 1.717 17.384 1.00 69.19 89 SER A O 1
ATOM 745 N N . THR A 1 90 ? -20.103 -0.270 16.607 1.00 65.50 90 THR A N 1
ATOM 746 C CA . THR A 1 90 ? -21.426 -0.923 16.637 1.00 65.50 90 THR A CA 1
ATOM 747 C C . THR A 1 90 ? -21.740 -1.563 17.998 1.00 65.50 90 THR A C 1
ATOM 749 O O . THR A 1 90 ? -22.878 -1.935 18.264 1.00 65.50 90 THR A O 1
ATOM 752 N N . LYS A 1 91 ? -20.730 -1.747 18.862 1.00 63.91 91 LYS A N 1
ATOM 753 C CA . LYS A 1 91 ? -20.859 -2.458 20.148 1.00 63.91 91 LYS A CA 1
ATOM 754 C C . LYS A 1 91 ? -21.093 -1.536 21.359 1.00 63.91 91 LYS A C 1
ATOM 756 O O . LYS A 1 91 ? -21.163 -2.042 22.479 1.00 63.91 91 LYS A O 1
ATOM 761 N N . TYR A 1 92 ? -21.178 -0.228 21.132 1.00 48.09 92 TYR A N 1
ATOM 762 C CA . TYR A 1 92 ? -21.515 0.815 22.108 1.00 48.09 92 TYR A CA 1
ATOM 763 C C . TYR A 1 92 ? -22.769 1.555 21.646 1.00 48.09 92 TYR A C 1
ATOM 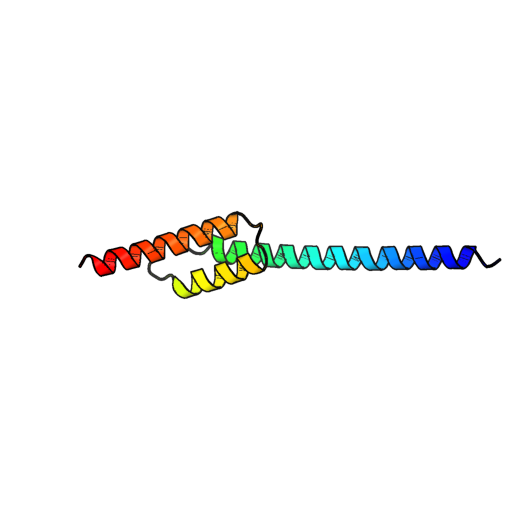765 O O . TYR A 1 92 ? -23.449 2.118 22.529 1.00 48.09 92 TYR A O 1
#

Radius of gyration: 22.77 Å; Cα contacts (8 Å, |Δi|>4): 30; chains: 1; bounding box: 47×19×76 Å

Sequence (92 aa):
MRIIFILLLTFSFIYANSNMLDADQKTKKAFLKELHTKFLKVDVHSKELDLDKAIKDIKQARKKFPLDDKLKMIDMELEHRRANESYKSTKY

Secondary structure (DSSP, 8-state):
--SHHHHHHHHHHHHHHHHHHHHHHHHHHHHHHHHHHHHHSS-TT-TT--HHHHHHHHHHHHHH-TT-HHHHHHHHHHHHHHHHHHHHHH--

Foldseek 3Di:
DPPVVVVVVVVVVVVVVVVVVVVVVVVLVVVVVVVCVVQVPDPLPDPPDPLVVQLVVLVVVCVSVVPDVVSVVSNVSSVVVVVVVVVVVVVD

pLDDT: mean 75.53, std 14.42, range [48.09, 92.25]